Protein AF-A0A7L0AM76-F1 (afdb_monomer_lite)

Secondary structure (DSSP, 8-state):
-EE-TTS-EEE---SS---HHHHHHHHHHHHHHHHTS-TTS-SEEEETTEEEE----TT-

Foldseek 3Di:
DDAFLVLDDPDDDDPDDDDPVVVVVVSVVVSVVVNPDDPPDAQWDDDPPDIHGDDDDPRD

InterPro domains:
  IPR011012 Longin-like domain superfamily [SSF64356] (1-60)
  IPR016635 Adaptor protein complex, sigma subunit [PTHR11753] (1-60)
  IPR022775 AP complex, mu/sigma subunit [PF01217] (1-60)

Radius of gyration: 11.68 Å; chains: 1; bounding box: 25×20×32 Å

Sequence (60 aa):
LIQNRAGKTRLAKWYMQFDDDEKQKLIEEVHAVVTVRDAKHTNFVEFRNFKIIYRRYAGL

pLDDT: mean 92.38, std 5.19, range [65.38, 97.06]

Structure (mmCIF, N/CA/C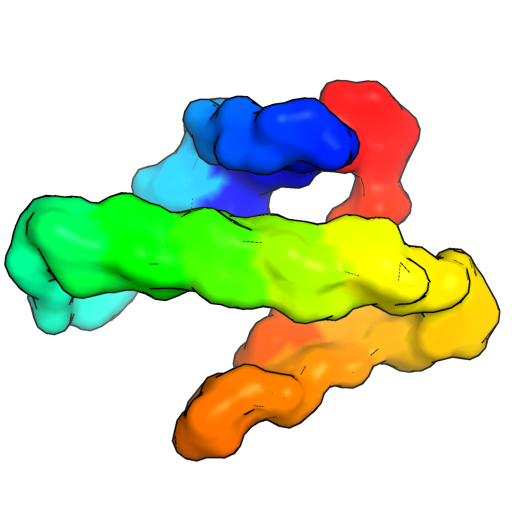/O backbone):
data_AF-A0A7L0AM76-F1
#
_entry.id   AF-A0A7L0AM76-F1
#
loop_
_atom_site.group_PDB
_atom_site.id
_atom_site.type_symbol
_atom_site.label_atom_id
_atom_site.label_alt_id
_atom_site.label_comp_id
_atom_site.label_asym_id
_atom_site.label_entity_id
_atom_site.label_seq_id
_atom_site.pdbx_PDB_ins_code
_atom_site.Cartn_x
_atom_site.Cartn_y
_atom_site.Cartn_z
_atom_site.occupancy
_atom_site.B_iso_or_equiv
_atom_site.auth_seq_id
_atom_site.auth_comp_id
_atom_site.auth_asym_id
_atom_site.auth_atom_id
_atom_site.pdbx_PDB_model_num
ATOM 1 N N . LEU A 1 1 ? -3.829 6.161 0.780 1.00 92.06 1 LEU A N 1
ATOM 2 C CA . LEU A 1 1 ? -2.481 6.142 1.391 1.00 92.06 1 LEU A CA 1
ATOM 3 C C . LEU A 1 1 ? -1.502 6.773 0.415 1.00 92.06 1 LEU A C 1
ATOM 5 O O . LEU A 1 1 ? -1.671 6.585 -0.784 1.00 92.06 1 LEU A O 1
ATOM 9 N N . ILE A 1 2 ? -0.521 7.517 0.916 1.00 94.31 2 ILE A N 1
ATOM 10 C CA . ILE A 1 2 ? 0.623 8.014 0.146 1.00 94.31 2 ILE A CA 1
ATOM 11 C C . ILE A 1 2 ? 1.879 7.515 0.858 1.00 94.31 2 ILE A C 1
ATOM 13 O O . ILE A 1 2 ? 2.106 7.893 2.009 1.00 94.31 2 ILE A O 1
ATOM 17 N N . GLN A 1 3 ? 2.660 6.657 0.205 1.00 92.62 3 GLN A N 1
ATOM 18 C CA . GLN A 1 3 ? 3.793 5.954 0.811 1.00 92.62 3 GLN A CA 1
ATOM 19 C C . GLN A 1 3 ? 4.976 5.935 -0.135 1.00 92.62 3 GLN A C 1
ATOM 21 O O . GLN A 1 3 ? 4.836 5.433 -1.245 1.00 92.62 3 GLN A O 1
ATOM 26 N N . ASN A 1 4 ? 6.137 6.366 0.358 1.00 91.38 4 ASN A N 1
ATOM 27 C CA . ASN A 1 4 ? 7.361 6.304 -0.426 1.00 91.38 4 ASN A CA 1
ATOM 28 C C . ASN A 1 4 ? 7.820 4.859 -0.683 1.00 91.38 4 ASN A C 1
ATOM 30 O O . ASN A 1 4 ? 7.390 3.903 -0.032 1.00 91.38 4 ASN A O 1
ATOM 34 N N . ARG A 1 5 ? 8.795 4.704 -1.587 1.00 88.25 5 ARG A N 1
ATOM 35 C CA . ARG A 1 5 ? 9.387 3.396 -1.916 1.00 88.25 5 ARG A CA 1
ATOM 36 C C . ARG A 1 5 ? 9.972 2.651 -0.704 1.00 88.25 5 ARG A C 1
ATOM 38 O O . ARG A 1 5 ? 10.040 1.430 -0.736 1.00 88.25 5 ARG A O 1
ATOM 45 N N . ALA A 1 6 ? 10.356 3.363 0.357 1.00 89.50 6 ALA A N 1
ATOM 46 C CA . ALA A 1 6 ? 10.893 2.789 1.592 1.00 89.50 6 ALA A CA 1
ATOM 47 C C . ALA A 1 6 ? 9.816 2.417 2.634 1.00 89.50 6 ALA A C 1
ATOM 49 O O . ALA A 1 6 ? 10.170 2.033 3.743 1.00 89.50 6 ALA A O 1
ATOM 50 N N . GLY A 1 7 ? 8.523 2.569 2.323 1.00 88.94 7 GLY A N 1
ATOM 51 C CA . GLY A 1 7 ? 7.417 2.215 3.224 1.00 88.94 7 GLY A CA 1
ATOM 52 C C . GLY A 1 7 ? 7.002 3.309 4.202 1.00 88.94 7 GLY A C 1
ATOM 53 O O . GLY A 1 7 ? 6.071 3.120 4.979 1.00 88.94 7 GLY A O 1
ATOM 54 N N . LYS A 1 8 ? 7.628 4.491 4.149 1.00 92.19 8 LYS A N 1
ATOM 55 C CA . LYS A 1 8 ? 7.234 5.624 4.991 1.00 92.19 8 LYS A CA 1
ATOM 56 C C . LYS A 1 8 ? 5.957 6.259 4.451 1.00 92.19 8 LYS A C 1
ATOM 58 O O . LYS A 1 8 ? 5.944 6.845 3.363 1.00 92.19 8 LYS A O 1
ATOM 63 N N . THR A 1 9 ? 4.898 6.185 5.247 1.00 93.88 9 THR A N 1
ATOM 64 C CA . THR A 1 9 ? 3.614 6.829 4.968 1.00 93.88 9 THR A CA 1
ATOM 65 C C . THR A 1 9 ? 3.717 8.335 5.178 1.00 93.88 9 THR A C 1
ATOM 67 O O . THR A 1 9 ? 4.024 8.799 6.271 1.00 93.88 9 THR A O 1
ATOM 70 N N . ARG A 1 10 ? 3.456 9.109 4.122 1.00 93.25 10 ARG A N 1
ATOM 71 C CA . ARG A 1 10 ? 3.415 10.582 4.159 1.00 93.25 10 ARG A CA 1
ATOM 72 C C . ARG A 1 10 ? 2.008 11.109 4.411 1.00 93.25 10 ARG A C 1
ATOM 74 O O . ARG A 1 10 ? 1.853 12.180 4.983 1.00 93.25 10 ARG A O 1
ATOM 81 N N . LEU A 1 11 ? 0.989 10.369 3.969 1.00 94.50 11 LEU A N 1
ATOM 82 C CA . LEU A 1 11 ? -0.411 10.713 4.194 1.00 94.50 11 LEU A CA 1
ATOM 83 C C . LEU A 1 11 ? -1.260 9.448 4.307 1.00 94.50 11 LEU A C 1
ATOM 85 O O . LEU A 1 11 ? -1.248 8.584 3.424 1.00 94.50 11 LEU A O 1
ATOM 89 N N . ALA A 1 12 ? -2.053 9.377 5.371 1.00 95.75 12 ALA A N 1
ATOM 90 C CA . ALA A 1 12 ? -3.087 8.374 5.552 1.00 95.75 12 ALA A CA 1
ATOM 91 C C . ALA A 1 12 ? -4.415 9.068 5.845 1.00 95.75 12 ALA A C 1
ATOM 93 O O . ALA A 1 12 ? -4.495 9.943 6.701 1.00 95.75 12 ALA A O 1
ATOM 94 N N . LYS A 1 13 ? -5.455 8.675 5.112 1.00 95.88 13 LYS A N 1
ATOM 95 C CA . LYS A 1 13 ? -6.827 9.098 5.367 1.00 95.88 13 LYS A CA 1
ATOM 96 C C . LYS A 1 13 ? -7.688 7.851 5.407 1.00 95.88 13 LYS A C 1
ATOM 98 O O . LYS A 1 13 ? -7.724 7.100 4.433 1.00 95.88 13 LYS A O 1
ATOM 103 N N . TRP A 1 14 ? -8.336 7.650 6.542 1.00 95.50 14 TRP A N 1
ATOM 104 C CA . TRP A 1 14 ? -9.215 6.523 6.803 1.00 95.50 14 TRP A CA 1
ATOM 105 C C . TRP A 1 14 ? -10.655 7.009 6.710 1.00 95.50 14 TRP A C 1
ATOM 107 O O . TRP A 1 14 ? -11.007 8.032 7.290 1.00 95.50 14 TRP A O 1
ATOM 117 N N . TYR A 1 15 ? -11.460 6.301 5.925 1.00 94.75 15 TYR A N 1
ATOM 118 C CA . TYR A 1 15 ? -12.879 6.610 5.716 1.00 94.75 15 TYR A CA 1
ATOM 119 C C . TYR A 1 15 ? -13.804 5.653 6.477 1.00 94.75 15 TYR A C 1
ATOM 121 O O . TYR A 1 15 ? -15.014 5.842 6.483 1.00 94.75 15 TYR A O 1
ATOM 129 N N . MET A 1 16 ? -13.228 4.637 7.115 1.00 93.94 16 MET A N 1
ATOM 130 C CA . MET A 1 16 ? -13.893 3.698 8.009 1.00 93.94 16 MET A CA 1
ATOM 131 C C . MET A 1 16 ? -13.146 3.704 9.342 1.00 93.94 16 MET A C 1
ATOM 133 O O . MET A 1 16 ? -11.967 4.073 9.393 1.00 93.94 16 MET A O 1
ATOM 137 N N . GLN A 1 17 ? -13.843 3.331 10.412 1.00 94.50 17 GLN A N 1
ATOM 138 C CA . GLN A 1 17 ? -13.237 3.202 11.730 1.00 94.50 17 GLN A CA 1
ATOM 139 C C . GLN A 1 17 ? -12.442 1.900 11.802 1.00 94.50 17 GLN A C 1
ATOM 141 O O . GLN A 1 17 ? -12.944 0.845 11.432 1.00 94.50 17 GLN A O 1
ATOM 146 N N . PHE A 1 18 ? -11.204 2.020 12.265 1.00 94.38 18 PHE A N 1
ATOM 147 C CA . PHE A 1 18 ? -10.267 0.927 12.492 1.00 94.38 18 PHE A CA 1
ATOM 148 C C . PHE A 1 18 ? -9.458 1.251 13.743 1.00 94.38 18 PHE A C 1
ATOM 150 O O . PHE A 1 18 ? -9.219 2.436 14.029 1.00 94.38 18 PHE A O 1
ATOM 157 N N . ASP A 1 19 ? -8.992 0.213 14.425 1.00 97.06 19 ASP A N 1
ATOM 158 C CA . ASP A 1 19 ? -8.034 0.352 15.516 1.00 97.06 19 ASP A CA 1
ATOM 159 C C . ASP A 1 19 ? -6.661 0.752 14.972 1.00 97.06 19 ASP A C 1
ATOM 161 O O . ASP A 1 19 ? -6.329 0.497 13.810 1.00 97.06 19 ASP A O 1
ATOM 165 N N . ASP A 1 20 ? -5.845 1.405 15.795 1.00 95.31 20 ASP A N 1
ATOM 166 C CA . ASP A 1 20 ? -4.549 1.918 15.341 1.00 95.31 20 ASP A CA 1
ATOM 167 C C . ASP A 1 20 ? -3.577 0.793 14.952 1.00 95.31 20 ASP A C 1
ATOM 169 O O . ASP A 1 20 ? -2.864 0.921 13.952 1.00 95.31 20 ASP A O 1
ATOM 173 N N . ASP A 1 21 ? -3.641 -0.349 15.639 1.00 96.50 21 ASP A N 1
ATOM 174 C CA . ASP A 1 21 ? -2.881 -1.552 15.281 1.00 96.50 21 ASP A CA 1
ATOM 175 C C . ASP A 1 21 ? -3.310 -2.113 13.919 1.00 96.50 21 ASP A C 1
ATOM 177 O O . ASP A 1 21 ? -2.478 -2.499 13.091 1.00 96.50 21 ASP A O 1
ATOM 181 N N . GLU A 1 22 ? -4.616 -2.117 13.640 1.00 95.44 22 GLU A N 1
ATOM 182 C CA . GLU A 1 22 ? -5.140 -2.581 12.358 1.00 95.44 22 GLU A CA 1
ATOM 183 C C . GLU A 1 22 ? -4.753 -1.628 11.223 1.00 95.44 22 GLU A C 1
ATOM 185 O O . GLU A 1 22 ? -4.336 -2.077 10.150 1.00 95.44 22 GLU A O 1
ATOM 190 N N . LYS A 1 23 ? -4.810 -0.312 11.464 1.00 95.19 23 LYS A N 1
ATOM 191 C CA . LYS A 1 23 ? -4.336 0.696 10.506 1.00 95.19 23 LYS A CA 1
ATOM 192 C C . LYS A 1 23 ? -2.869 0.473 10.161 1.00 95.19 23 LYS A C 1
ATOM 194 O O . LYS A 1 23 ? -2.526 0.489 8.977 1.00 95.19 23 LYS A O 1
ATOM 199 N N . GLN A 1 24 ? -2.017 0.261 11.164 1.00 95.31 24 GLN A N 1
ATOM 200 C CA . GLN A 1 24 ? -0.587 0.042 10.955 1.00 95.31 24 GLN A CA 1
ATOM 201 C C . GLN A 1 24 ? -0.335 -1.241 10.153 1.00 95.31 24 GLN A C 1
ATOM 203 O O . GLN A 1 24 ? 0.381 -1.214 9.150 1.00 95.31 24 GLN A O 1
ATOM 208 N N . LYS A 1 25 ? -1.012 -2.335 10.512 1.00 95.38 25 LYS A N 1
ATOM 209 C CA . LYS A 1 25 ? -0.920 -3.611 9.794 1.00 95.38 25 LYS A CA 1
ATOM 210 C C . LYS A 1 25 ? -1.357 -3.492 8.331 1.00 95.38 25 LYS A C 1
ATOM 212 O O . LYS A 1 25 ? -0.674 -3.983 7.435 1.00 95.38 25 LYS A O 1
ATOM 217 N N . LEU A 1 26 ? -2.467 -2.801 8.065 1.00 95.06 26 LEU A N 1
ATOM 218 C CA . LEU A 1 26 ? -2.950 -2.564 6.701 1.00 95.06 26 LEU A CA 1
ATOM 219 C C . LEU A 1 26 ? -1.961 -1.727 5.879 1.00 95.06 26 LEU A C 1
ATOM 221 O O . LEU A 1 26 ? -1.750 -2.014 4.703 1.00 95.06 26 LEU A O 1
ATOM 225 N N . ILE A 1 27 ? -1.340 -0.709 6.478 1.00 95.31 27 ILE A N 1
ATOM 226 C CA . ILE A 1 27 ? -0.324 0.124 5.818 1.00 95.31 27 ILE A CA 1
ATOM 227 C C . ILE A 1 27 ? 0.876 -0.720 5.365 1.00 95.31 27 ILE A C 1
ATOM 229 O O . ILE A 1 27 ? 1.353 -0.543 4.238 1.00 95.31 27 ILE A O 1
ATOM 233 N N . GLU A 1 28 ? 1.352 -1.624 6.221 1.00 95.06 28 GLU A N 1
ATOM 234 C CA . GLU A 1 28 ? 2.497 -2.499 5.943 1.00 95.06 28 GLU A CA 1
ATOM 235 C C . GLU A 1 28 ? 2.168 -3.562 4.891 1.00 95.06 28 GLU A C 1
ATOM 237 O O . GLU A 1 28 ? 2.912 -3.727 3.921 1.00 95.06 28 GLU A O 1
ATOM 242 N N . GLU A 1 29 ? 1.019 -4.232 5.019 1.00 94.81 29 GLU A N 1
ATOM 243 C CA . GLU A 1 29 ? 0.583 -5.249 4.058 1.00 94.81 29 GLU A CA 1
ATOM 244 C C . GLU A 1 29 ? 0.371 -4.656 2.658 1.00 94.81 29 GLU A C 1
ATOM 246 O O . GLU A 1 29 ? 0.840 -5.214 1.662 1.00 94.81 29 GLU A O 1
ATOM 251 N N . VAL A 1 30 ? -0.286 -3.493 2.566 1.00 95.06 30 VAL A N 1
ATOM 252 C CA . VAL A 1 30 ? -0.499 -2.806 1.284 1.00 95.06 30 VAL A CA 1
ATOM 253 C C . VAL A 1 30 ? 0.834 -2.403 0.654 1.00 95.06 30 VAL A C 1
ATOM 255 O O . VAL A 1 30 ? 1.018 -2.584 -0.553 1.00 95.06 30 VAL A O 1
ATOM 258 N N . HIS A 1 31 ? 1.781 -1.894 1.450 1.00 94.31 31 HIS A N 1
ATOM 259 C CA . HIS A 1 31 ? 3.105 -1.520 0.950 1.00 94.31 31 HIS A CA 1
ATOM 260 C C . HIS A 1 31 ? 3.864 -2.722 0.390 1.00 94.31 31 HIS A C 1
ATOM 262 O O . HIS A 1 31 ? 4.385 -2.641 -0.728 1.00 94.31 31 HIS A O 1
ATOM 268 N N . ALA A 1 32 ? 3.878 -3.840 1.118 1.00 94.00 32 ALA A N 1
ATOM 269 C CA . ALA A 1 32 ? 4.547 -5.063 0.689 1.00 94.00 32 ALA A CA 1
ATOM 270 C C . ALA A 1 32 ? 3.992 -5.561 -0.654 1.00 94.00 32 ALA A C 1
ATOM 272 O O . ALA A 1 32 ? 4.757 -5.808 -1.590 1.00 94.00 32 ALA A O 1
ATOM 273 N N . VAL A 1 33 ? 2.662 -5.618 -0.786 1.00 93.81 33 VAL A N 1
ATOM 274 C CA . VAL A 1 33 ? 1.996 -6.087 -2.010 1.00 93.81 33 VAL A CA 1
ATOM 275 C C . VAL A 1 33 ? 2.254 -5.148 -3.189 1.00 93.81 33 VAL A C 1
ATOM 277 O O . VAL A 1 33 ? 2.534 -5.605 -4.298 1.00 93.81 33 VAL A O 1
ATOM 280 N N . VAL A 1 34 ? 2.181 -3.831 -2.987 1.00 93.06 34 VAL A N 1
ATOM 281 C CA . VAL A 1 34 ? 2.361 -2.863 -4.078 1.00 93.06 34 VAL A CA 1
ATOM 282 C C . VAL A 1 34 ? 3.826 -2.752 -4.504 1.00 93.06 34 VAL A C 1
ATOM 284 O O . VAL A 1 34 ? 4.087 -2.547 -5.690 1.00 93.06 34 VAL A O 1
ATOM 287 N N . THR A 1 35 ? 4.793 -2.897 -3.594 1.00 90.69 35 THR A N 1
ATOM 288 C CA . THR A 1 35 ? 6.223 -2.645 -3.872 1.00 90.69 35 THR A CA 1
ATOM 289 C C . THR A 1 35 ? 6.856 -3.708 -4.764 1.00 90.69 35 THR A C 1
ATOM 291 O O . THR A 1 35 ? 7.639 -3.368 -5.652 1.00 90.69 35 THR A O 1
ATOM 294 N N . VAL A 1 36 ? 6.473 -4.976 -4.601 1.00 91.25 36 VAL A N 1
ATOM 295 C CA . VAL A 1 36 ? 7.035 -6.096 -5.378 1.00 91.25 36 VAL A CA 1
ATOM 296 C C . VAL A 1 36 ? 6.560 -6.136 -6.834 1.00 91.25 36 VAL A C 1
ATOM 298 O O . VAL A 1 36 ? 7.152 -6.828 -7.657 1.00 91.25 36 VAL A O 1
ATOM 301 N N . ARG A 1 37 ? 5.502 -5.393 -7.189 1.00 92.12 37 ARG A N 1
ATOM 302 C CA . ARG A 1 37 ? 4.944 -5.424 -8.550 1.00 92.12 37 ARG A CA 1
ATOM 303 C C . ARG A 1 37 ? 5.826 -4.695 -9.564 1.00 92.12 37 ARG A C 1
ATOM 305 O O . ARG A 1 37 ? 6.394 -3.639 -9.285 1.00 92.12 37 ARG A O 1
ATOM 312 N N . ASP A 1 38 ? 5.884 -5.223 -10.781 1.00 88.56 38 ASP A N 1
ATOM 313 C CA . ASP A 1 38 ? 6.529 -4.551 -11.915 1.00 88.56 38 ASP A CA 1
ATOM 314 C C . ASP A 1 38 ? 5.635 -3.437 -12.498 1.00 88.56 38 ASP A C 1
ATOM 316 O O . ASP A 1 38 ? 4.407 -3.517 -12.409 1.00 88.56 38 ASP A O 1
ATOM 320 N N . ALA A 1 39 ? 6.238 -2.420 -13.122 1.00 86.38 39 ALA A N 1
ATOM 321 C CA . ALA A 1 39 ? 5.536 -1.302 -13.758 1.00 86.38 39 ALA A CA 1
ATOM 32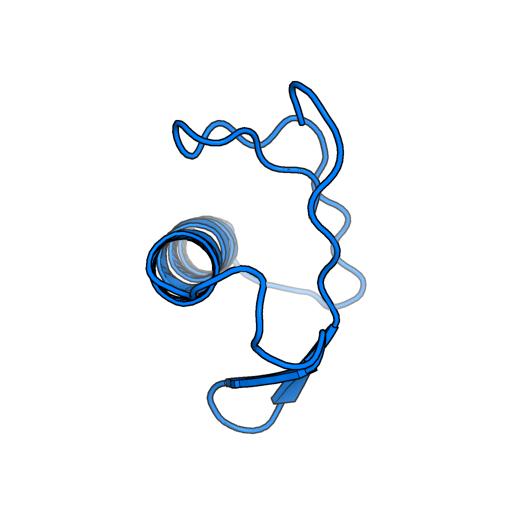2 C C . ALA A 1 39 ? 4.645 -1.709 -14.949 1.00 86.38 39 ALA A C 1
ATOM 324 O O . ALA A 1 39 ? 3.755 -0.949 -15.321 1.00 86.38 39 ALA A O 1
ATOM 325 N N . LYS A 1 40 ? 4.858 -2.896 -15.532 1.00 90.12 40 LYS A N 1
ATOM 326 C CA . LYS A 1 40 ? 4.020 -3.453 -16.608 1.00 90.12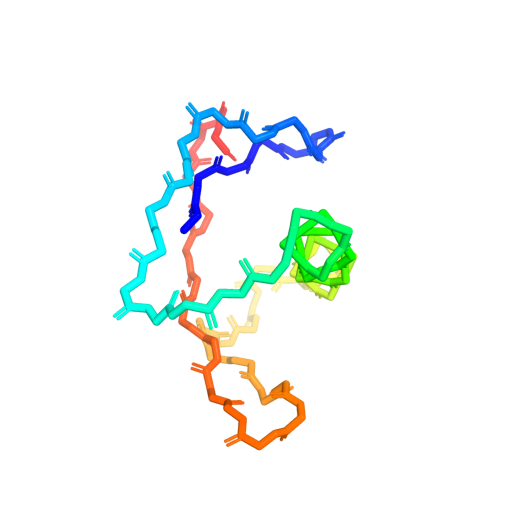 40 LYS A CA 1
ATOM 327 C C . LYS A 1 40 ? 2.652 -3.942 -16.126 1.00 90.12 40 LYS A C 1
ATOM 329 O O . LYS A 1 40 ? 1.769 -4.182 -16.945 1.00 90.12 40 LYS A O 1
ATOM 334 N N . HIS A 1 41 ? 2.470 -4.124 -14.818 1.00 92.06 41 HIS A N 1
ATOM 335 C CA . HIS A 1 41 ? 1.188 -4.547 -14.269 1.00 92.06 41 HIS A CA 1
ATOM 336 C C . HIS A 1 41 ? 0.159 -3.417 -14.292 1.00 92.06 41 HIS A C 1
ATOM 338 O O . HIS A 1 41 ? 0.488 -2.239 -14.180 1.00 92.06 41 HIS A O 1
ATOM 344 N N . THR A 1 42 ? -1.117 -3.791 -14.359 1.00 94.00 42 THR A N 1
ATOM 345 C CA . THR A 1 42 ? -2.218 -2.841 -14.194 1.00 94.00 42 THR A CA 1
ATOM 346 C C . THR A 1 42 ? -2.205 -2.204 -12.806 1.00 94.00 42 THR A C 1
ATOM 348 O O . THR A 1 42 ? -1.841 -2.847 -11.823 1.00 94.00 42 THR A O 1
ATOM 351 N N . ASN A 1 43 ? -2.766 -1.001 -12.706 1.00 94.75 43 ASN A N 1
ATOM 352 C CA . ASN A 1 43 ? -2.925 -0.230 -11.467 1.00 94.75 43 ASN A CA 1
ATOM 353 C C . ASN A 1 43 ? -3.901 -0.835 -10.434 1.00 94.75 43 ASN A C 1
ATOM 355 O O . ASN A 1 43 ? -4.200 -0.199 -9.426 1.00 94.75 43 ASN A O 1
ATOM 359 N N . PHE A 1 44 ? -4.421 -2.036 -10.683 1.00 95.69 44 PHE A N 1
ATOM 360 C CA . PHE A 1 44 ? -5.393 -2.720 -9.839 1.00 95.69 44 PHE A CA 1
ATOM 361 C C . PHE A 1 44 ? -4.767 -3.942 -9.168 1.00 95.69 44 PHE A C 1
ATOM 363 O O . PHE A 1 44 ? -4.073 -4.741 -9.806 1.00 95.69 44 PHE A O 1
ATOM 370 N N . VAL A 1 45 ? -5.032 -4.094 -7.874 1.00 95.00 45 VAL A N 1
ATOM 371 C CA . VAL A 1 45 ? -4.600 -5.228 -7.052 1.00 95.00 45 VAL A CA 1
ATOM 372 C C . VAL A 1 45 ? -5.814 -5.741 -6.289 1.00 95.00 45 VAL A C 1
ATOM 374 O O . VAL A 1 45 ? -6.514 -4.954 -5.652 1.00 95.00 45 VAL A O 1
ATOM 377 N N . GLU A 1 46 ? -6.062 -7.044 -6.336 1.00 94.25 46 GLU A N 1
ATOM 378 C CA . GLU A 1 46 ? -7.005 -7.680 -5.417 1.00 94.25 46 GLU A CA 1
ATOM 379 C C . GLU A 1 46 ? -6.311 -7.922 -4.079 1.00 94.25 46 GLU A C 1
ATOM 381 O O . GLU A 1 46 ? -5.209 -8.469 -4.025 1.00 94.25 46 GLU A O 1
ATOM 386 N N . PHE A 1 47 ? -6.933 -7.451 -3.004 1.00 93.94 47 PHE A N 1
ATOM 387 C CA . PHE A 1 47 ? -6.397 -7.533 -1.656 1.00 93.94 47 PHE A CA 1
ATOM 388 C C . PHE A 1 47 ? -7.528 -7.846 -0.685 1.00 93.94 47 PHE A C 1
ATOM 390 O O . PHE A 1 47 ? -8.387 -7.001 -0.415 1.00 93.94 47 PHE A O 1
ATOM 397 N N . ARG A 1 48 ? -7.516 -9.068 -0.143 1.00 89.69 48 ARG A N 1
ATOM 398 C CA . ARG A 1 48 ? -8.618 -9.596 0.673 1.00 89.69 48 ARG A CA 1
ATOM 399 C C . ARG A 1 48 ? -9.942 -9.440 -0.100 1.00 89.69 48 ARG A C 1
ATOM 401 O O . ARG A 1 48 ? -10.016 -9.829 -1.259 1.00 89.69 48 ARG A O 1
ATOM 408 N N . ASN A 1 49 ? -10.945 -8.806 0.506 1.00 92.06 49 ASN A N 1
ATOM 409 C CA . ASN A 1 49 ? -12.252 -8.543 -0.104 1.00 92.06 49 ASN A CA 1
ATOM 410 C C . ASN A 1 49 ? -12.337 -7.156 -0.770 1.00 92.06 49 ASN A C 1
ATOM 412 O O . ASN A 1 49 ? -13.430 -6.666 -1.047 1.00 92.06 49 ASN A O 1
ATOM 416 N N . PHE A 1 50 ? -11.199 -6.496 -0.996 1.00 92.50 50 PHE A N 1
ATOM 417 C CA . PHE A 1 50 ? -11.129 -5.152 -1.560 1.00 92.50 50 PHE A CA 1
ATOM 418 C C . PHE A 1 50 ? -10.253 -5.111 -2.810 1.00 92.50 50 PHE A C 1
ATOM 420 O O . PHE A 1 50 ? -9.369 -5.938 -3.030 1.00 92.50 50 PHE A O 1
ATOM 427 N N . LYS A 1 51 ? -10.477 -4.084 -3.628 1.00 95.12 51 LYS A N 1
ATOM 428 C CA . LYS A 1 51 ? -9.618 -3.754 -4.764 1.00 95.12 51 LYS A CA 1
ATOM 429 C C . LYS A 1 51 ? -8.817 -2.500 -4.436 1.00 95.12 51 LYS A C 1
ATOM 431 O O . LYS A 1 51 ? -9.388 -1.436 -4.208 1.00 95.12 51 LYS A O 1
ATOM 436 N N . ILE A 1 52 ? -7.494 -2.621 -4.438 1.00 95.38 52 ILE A N 1
ATOM 437 C CA . ILE A 1 52 ? -6.577 -1.492 -4.286 1.00 95.38 52 ILE A CA 1
ATOM 438 C C . ILE A 1 52 ? -6.300 -0.909 -5.668 1.00 95.38 52 ILE A C 1
ATOM 440 O O . ILE A 1 52 ? -5.970 -1.629 -6.613 1.00 95.38 52 ILE A O 1
ATOM 444 N N . ILE A 1 53 ? -6.402 0.413 -5.760 1.00 95.62 53 ILE A N 1
ATOM 445 C CA . ILE A 1 53 ? -6.029 1.192 -6.938 1.00 95.62 53 ILE A CA 1
ATOM 446 C C . ILE A 1 53 ? -4.773 1.980 -6.576 1.00 95.62 53 ILE A C 1
ATOM 448 O O . ILE A 1 53 ? -4.794 2.766 -5.628 1.00 95.62 53 ILE A O 1
ATOM 452 N N . TYR A 1 54 ? -3.679 1.771 -7.310 1.00 94.88 54 TYR A N 1
ATOM 453 C CA . TYR A 1 54 ? -2.400 2.429 -7.040 1.00 94.88 54 TYR A CA 1
ATOM 454 C C . TYR A 1 54 ? -1.787 3.028 -8.306 1.00 94.88 54 TYR A C 1
ATOM 456 O O . TYR A 1 54 ? -2.046 2.581 -9.420 1.00 94.88 54 TYR A O 1
ATOM 464 N N . ARG A 1 55 ? -0.938 4.044 -8.138 1.00 92.81 55 ARG A N 1
ATOM 465 C CA . ARG A 1 55 ? -0.105 4.592 -9.211 1.00 92.81 55 ARG A CA 1
ATOM 466 C C . ARG A 1 55 ? 1.226 5.043 -8.631 1.00 92.81 55 ARG A C 1
ATOM 468 O O . ARG A 1 55 ? 1.249 5.724 -7.610 1.00 92.81 55 ARG A O 1
ATOM 475 N N . ARG A 1 56 ? 2.324 4.658 -9.282 1.00 90.81 56 ARG A N 1
ATOM 476 C CA . ARG A 1 56 ? 3.675 5.077 -8.893 1.00 90.81 56 ARG A CA 1
ATOM 477 C C . ARG A 1 56 ? 3.996 6.425 -9.527 1.00 90.81 56 ARG A C 1
ATOM 479 O O . ARG A 1 56 ? 3.866 6.579 -10.740 1.00 90.81 56 ARG A O 1
ATOM 486 N N . TYR A 1 57 ? 4.425 7.372 -8.704 1.00 90.12 57 TYR A N 1
ATOM 487 C CA . TYR A 1 57 ? 4.934 8.672 -9.130 1.00 90.12 57 TYR A CA 1
ATOM 488 C C . TYR A 1 57 ? 6.399 8.803 -8.705 1.00 90.12 57 TYR A C 1
ATOM 490 O O .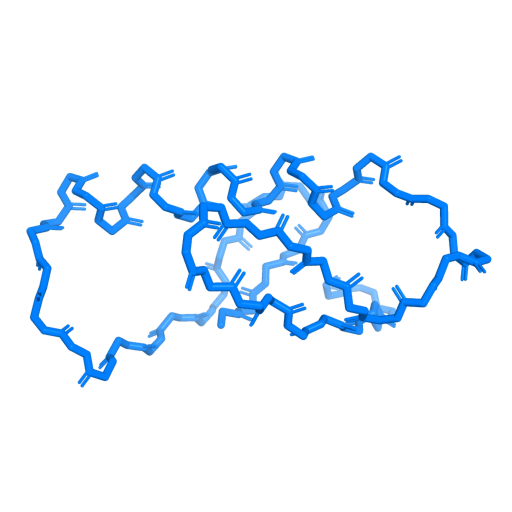 TYR A 1 57 ? 6.866 8.087 -7.822 1.00 90.12 57 TYR A O 1
ATOM 498 N N . ALA A 1 58 ? 7.152 9.687 -9.358 1.00 80.62 58 ALA A N 1
ATOM 499 C CA . ALA A 1 58 ? 8.563 9.869 -9.040 1.00 80.62 58 ALA A CA 1
ATOM 500 C C . ALA A 1 58 ? 8.743 10.388 -7.601 1.00 80.62 58 ALA A C 1
ATOM 502 O O . ALA A 1 58 ? 8.126 11.378 -7.214 1.00 80.62 58 ALA A O 1
ATOM 503 N N . GLY A 1 59 ? 9.60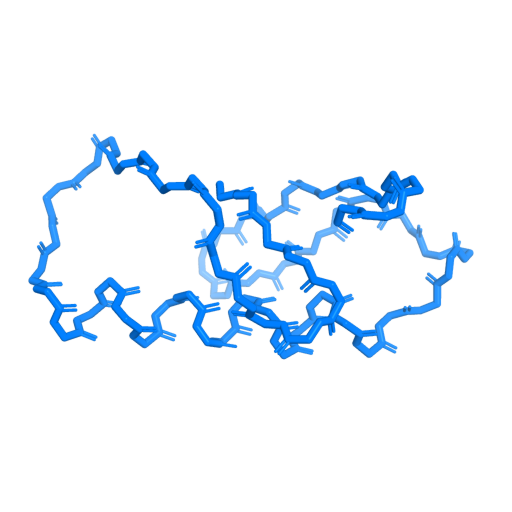0 9.721 -6.819 1.00 72.81 59 GLY A N 1
ATOM 504 C CA . GLY A 1 59 ? 9.959 10.138 -5.455 1.00 72.81 59 GLY A CA 1
ATOM 505 C C . GLY A 1 59 ? 8.853 9.980 -4.405 1.00 72.81 59 GLY A C 1
ATOM 506 O O . GLY A 1 59 ? 9.013 10.459 -3.279 1.00 72.81 59 GLY A O 1
ATOM 507 N N . LEU A 1 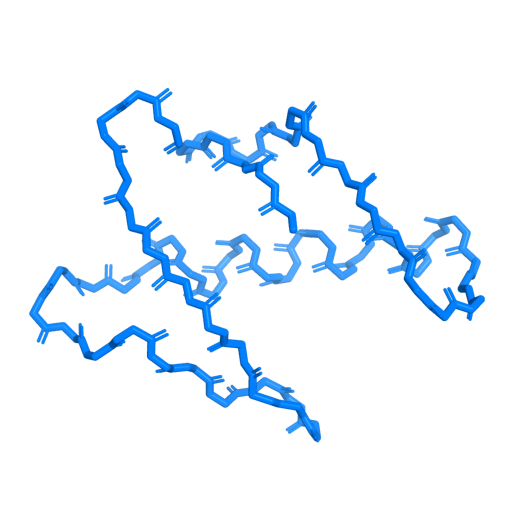60 ? 7.751 9.322 -4.767 1.00 65.38 60 LEU A N 1
ATOM 508 C CA . LEU A 1 60 ? 6.572 9.142 -3.934 1.00 65.38 60 LEU A CA 1
ATOM 509 C C . LEU A 1 60 ? 6.214 7.690 -3.709 1.00 65.38 60 LEU A C 1
ATOM 511 O O . LEU A 1 60 ? 6.662 6.799 -4.465 1.00 65.38 60 LEU A O 1
#

Organism: NCBI:txid52777